Protein AF-A0A820IN33-F1 (afdb_monomer_lite)

InterPro domains:
  IPR001087 GDSL lipase/esteras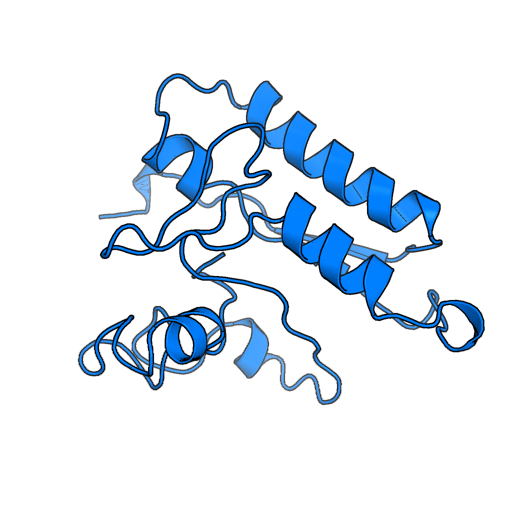e [PF00657] (1-144)
  IPR036514 SGNH hydrolase superfamily [G3DSA:3.40.50.1110] (1-145)

Foldseek 3Di:
DLLQDPCPQCVVVVNPPPDPVVPDSRHPHNDDHPVVVVVDPDDDDLDDPQAALQCVLPFGADPVRHGDGHLLRSLVVCVVPDDLVPDDLVPDEAEDDHHPNSCVRPVPDDPVRSVVSNVVSVVSCVVSPHDHYDYDDDDPPVVPD

pLDDT: mean 95.12, std 5.12, range [68.62, 98.75]

Secondary structure (DSSP, 8-state):
-TTT-SSHHHHHTTT-SS-TTTSBTTBSSSS--HHHHTT-SS------TT--S-TTTS--B-TTS-B---HHHHHHHHHHH--GGG--GGG-EEEE---HHHHHH-TT--HHHHHHHHHHHHHHHHHTT--EEEEPPPPPGGG--

Sequence (145 aa):
DSSSDTGNVYNLTNSTWPIDPPYYKGRFSNGPIWIEKLGISNLINYAYGGATTDNNLVQSYTDFNMIVPGVRQQIITYKNITDFNKINFNRIIYIIWAGANDYSYNISLSASTVVKSLINGINDLIQIGAKHFLIVNQLPLQAYP

Structure (mmCIF, N/CA/C/O backbone):
data_AF-A0A820IN33-F1
#
_entry.id   AF-A0A820IN33-F1
#
loop_
_atom_site.group_PDB
_atom_site.id
_atom_site.type_symbol
_atom_site.label_atom_id
_atom_site.label_alt_id
_atom_site.label_comp_id
_atom_site.label_asym_id
_atom_site.label_entity_id
_atom_site.label_seq_id
_atom_site.pdbx_PDB_ins_code
_atom_site.Cartn_x
_atom_site.Cartn_y
_atom_site.Cartn_z
_atom_site.occupancy
_atom_site.B_iso_or_equiv
_atom_site.auth_seq_id
_atom_site.auth_comp_id
_atom_site.auth_asym_id
_atom_site.auth_atom_id
_atom_site.pdbx_PDB_model_num
ATOM 1 N N . ASP A 1 1 ? 2.045 -4.358 -1.925 1.00 95.62 1 ASP A N 1
ATOM 2 C CA . ASP A 1 1 ? 2.582 -4.116 -3.283 1.00 95.62 1 ASP A CA 1
ATOM 3 C C . ASP A 1 1 ? 1.889 -5.061 -4.273 1.00 95.62 1 ASP A C 1
ATOM 5 O O . ASP A 1 1 ? 0.734 -5.410 -4.032 1.00 95.62 1 ASP A O 1
ATOM 9 N N . SER A 1 2 ? 2.567 -5.507 -5.337 1.00 96.62 2 SER A N 1
ATOM 10 C CA . SER A 1 2 ? 2.071 -6.476 -6.329 1.00 96.62 2 SER A CA 1
ATOM 11 C C . SER A 1 2 ? 1.595 -7.791 -5.712 1.00 96.62 2 SER A C 1
ATOM 13 O O . SER A 1 2 ? 0.639 -8.379 -6.210 1.00 96.62 2 SER A O 1
ATOM 15 N N . SER A 1 3 ? 2.174 -8.208 -4.582 1.00 95.69 3 SER A N 1
ATOM 16 C CA . SER A 1 3 ? 1.771 -9.421 -3.857 1.00 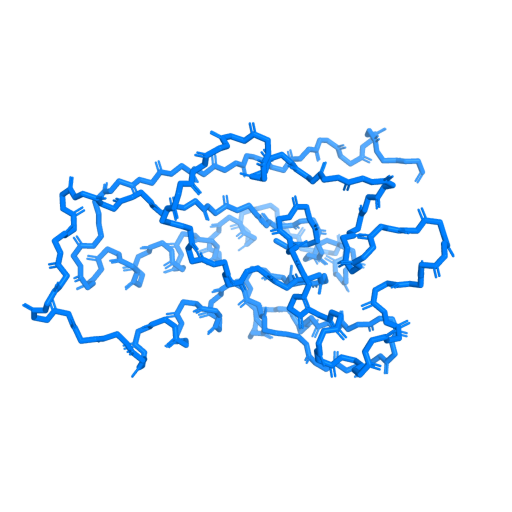95.69 3 SER A CA 1
ATOM 17 C C . SER A 1 3 ? 0.350 -9.329 -3.296 1.00 95.69 3 SER A C 1
ATOM 19 O O . SER A 1 3 ? -0.230 -10.337 -2.901 1.00 95.69 3 SER A O 1
ATOM 21 N N . SER A 1 4 ? -0.204 -8.117 -3.211 1.00 97.44 4 SER A N 1
ATOM 22 C CA . SER A 1 4 ? -1.531 -7.843 -2.659 1.00 97.44 4 SER A CA 1
ATOM 23 C C . SER A 1 4 ? -2.432 -7.046 -3.603 1.00 97.44 4 SER A C 1
ATOM 25 O O . SER A 1 4 ? -3.590 -6.850 -3.265 1.00 97.44 4 SER A O 1
ATOM 27 N N . ASP A 1 5 ? -1.948 -6.585 -4.759 1.00 98.06 5 ASP A N 1
ATOM 28 C CA . ASP A 1 5 ? -2.743 -5.789 -5.700 1.00 98.06 5 ASP A CA 1
ATOM 29 C C . ASP A 1 5 ? -3.769 -6.663 -6.447 1.00 98.06 5 ASP A C 1
ATOM 31 O O . ASP A 1 5 ? -3.424 -7.642 -7.110 1.00 98.06 5 ASP A O 1
ATOM 35 N N . THR A 1 6 ? -5.046 -6.291 -6.333 1.00 97.00 6 THR A N 1
ATOM 36 C CA . THR A 1 6 ? -6.188 -6.945 -6.992 1.00 97.00 6 THR A CA 1
ATOM 37 C C . THR A 1 6 ? -6.671 -6.218 -8.254 1.00 97.00 6 THR A C 1
ATOM 39 O O . THR A 1 6 ? -7.778 -6.487 -8.722 1.00 97.00 6 THR A O 1
ATOM 42 N N . GLY A 1 7 ? -5.883 -5.291 -8.805 1.00 97.50 7 GLY A N 1
ATOM 43 C CA . GLY A 1 7 ? -6.163 -4.595 -10.066 1.00 97.50 7 GLY A CA 1
ATOM 44 C C . GLY A 1 7 ? -6.096 -3.065 -10.004 1.00 97.50 7 GLY A C 1
ATOM 45 O O . GLY A 1 7 ? -6.498 -2.410 -10.961 1.00 97.50 7 GLY A O 1
ATOM 46 N N . ASN A 1 8 ? -5.597 -2.466 -8.924 1.00 98.06 8 ASN A N 1
ATOM 47 C CA . ASN A 1 8 ? -5.447 -1.014 -8.805 1.00 98.06 8 ASN A CA 1
ATOM 48 C C . ASN A 1 8 ? -4.492 -0.460 -9.863 1.00 98.06 8 ASN A C 1
ATOM 50 O O . ASN A 1 8 ? -4.812 0.514 -10.546 1.00 98.06 8 ASN A O 1
ATOM 54 N N . VAL A 1 9 ? -3.345 -1.112 -10.050 1.00 97.75 9 VAL A N 1
ATOM 55 C CA . VAL A 1 9 ? -2.404 -0.764 -11.117 1.00 97.75 9 VAL A CA 1
ATOM 56 C C . VAL A 1 9 ? -2.958 -1.072 -12.506 1.00 97.75 9 VAL A C 1
ATOM 58 O O . VAL A 1 9 ? -2.745 -0.302 -13.442 1.00 97.75 9 VAL A O 1
ATOM 61 N N . TYR A 1 10 ? -3.713 -2.157 -12.639 1.00 97.62 10 TYR A N 1
ATOM 62 C CA . TYR A 1 10 ? -4.380 -2.495 -13.893 1.00 97.62 10 TYR A CA 1
ATOM 63 C C . TYR A 1 10 ? -5.347 -1.393 -14.318 1.00 97.62 10 TYR A C 1
ATOM 65 O O . TYR A 1 10 ? -5.291 -0.919 -15.447 1.00 97.62 10 TYR A O 1
ATOM 73 N N . ASN A 1 11 ? -6.145 -0.879 -13.384 1.00 97.12 11 ASN A N 1
ATOM 74 C CA . ASN A 1 11 ? -7.017 0.264 -13.633 1.00 97.12 11 ASN A CA 1
ATOM 75 C C . ASN A 1 11 ? -6.220 1.543 -13.932 1.00 97.12 11 ASN A C 1
ATOM 77 O O . ASN A 1 11 ? -6.548 2.254 -14.878 1.00 97.12 11 ASN A O 1
ATOM 81 N N . LEU A 1 12 ? -5.150 1.813 -13.173 1.00 96.88 12 LEU A N 1
ATOM 82 C CA . LEU A 1 12 ? -4.277 2.977 -13.379 1.00 96.88 12 LEU A CA 1
ATOM 83 C C . LEU A 1 12 ? -3.667 3.010 -14.787 1.00 96.88 12 LEU A C 1
ATOM 85 O O . LEU A 1 12 ? -3.497 4.078 -15.366 1.00 96.88 12 LEU A O 1
ATOM 89 N N . THR A 1 13 ? -3.336 1.843 -15.333 1.00 95.94 13 THR A N 1
ATOM 90 C CA . THR A 1 13 ? -2.683 1.692 -16.639 1.00 95.94 13 THR A CA 1
ATOM 91 C C . THR A 1 13 ? -3.672 1.448 -17.779 1.00 95.94 13 THR A C 1
ATOM 93 O O . THR A 1 13 ? -3.280 0.958 -18.835 1.00 95.94 13 THR A O 1
ATOM 96 N N . ASN A 1 14 ? -4.959 1.766 -17.601 1.00 95.69 14 ASN A N 1
ATOM 97 C CA . ASN A 1 14 ? -6.006 1.500 -18.595 1.00 95.69 14 ASN A CA 1
ATOM 98 C C . ASN A 1 14 ? -6.014 0.037 -19.074 1.00 95.69 14 ASN A C 1
ATOM 100 O O . ASN A 1 14 ? -6.128 -0.242 -20.264 1.00 95.69 14 ASN A O 1
ATOM 104 N N . SER A 1 15 ? -5.901 -0.900 -18.131 1.00 95.56 15 SER A N 1
ATOM 105 C CA . SER A 1 15 ? -5.926 -2.349 -18.365 1.00 95.56 15 SER A CA 1
ATOM 106 C C . SER A 1 15 ? -4.739 -2.897 -19.173 1.00 95.56 15 SER A C 1
ATOM 108 O O . SER A 1 15 ? -4.858 -3.945 -19.807 1.00 95.56 15 SER A O 1
ATOM 110 N N . THR A 1 16 ? -3.585 -2.216 -19.154 1.00 94.69 16 THR A N 1
ATOM 111 C CA . THR A 1 16 ? -2.389 -2.631 -19.921 1.00 94.69 16 THR A CA 1
ATOM 112 C C . THR A 1 16 ? -1.281 -3.270 -19.079 1.00 94.69 16 THR A C 1
ATOM 114 O O . THR A 1 16 ? -0.428 -3.961 -19.638 1.00 94.69 16 THR A O 1
ATOM 117 N N . TRP A 1 17 ? -1.286 -3.098 -17.751 1.00 95.75 17 TRP A N 1
ATOM 118 C CA . TRP A 1 17 ? -0.270 -3.668 -16.860 1.00 95.75 17 TRP A CA 1
ATOM 119 C C . TRP A 1 17 ? -0.863 -4.201 -15.548 1.00 95.75 17 TRP A C 1
ATOM 121 O O . TRP A 1 17 ? -1.569 -3.460 -14.868 1.00 95.75 17 TRP A O 1
ATOM 131 N N . PRO A 1 18 ? -0.559 -5.438 -15.125 1.00 96.06 18 PRO A N 1
ATOM 132 C CA . PRO A 1 18 ? 0.230 -6.442 -15.836 1.00 96.06 18 PRO A CA 1
ATOM 133 C C . PRO A 1 18 ? -0.501 -7.006 -17.071 1.00 96.06 18 PRO A C 1
ATOM 135 O O . PRO A 1 18 ? -1.730 -6.986 -17.129 1.00 96.06 18 PRO A O 1
ATOM 138 N N . ILE A 1 19 ? 0.251 -7.511 -18.058 1.00 93.75 19 ILE A N 1
ATOM 139 C CA . ILE A 1 19 ? -0.319 -8.081 -19.291 1.00 93.75 19 ILE A CA 1
ATOM 140 C C . ILE A 1 19 ? -0.966 -9.450 -19.029 1.00 93.75 19 ILE A C 1
ATOM 142 O O . ILE A 1 19 ? -0.336 -10.365 -18.503 1.00 93.75 19 ILE A O 1
ATOM 146 N N . ASP A 1 20 ? -2.234 -9.600 -19.394 1.00 89.25 20 ASP A N 1
ATOM 147 C CA . ASP A 1 20 ? -2.987 -10.851 -19.267 1.00 89.25 20 ASP A CA 1
ATOM 148 C C . ASP A 1 20 ? -3.199 -11.444 -20.669 1.00 89.25 20 ASP A C 1
ATOM 150 O O . ASP A 1 20 ? -3.886 -10.801 -21.476 1.00 89.25 20 ASP A O 1
ATOM 154 N N . PRO A 1 21 ? -2.618 -12.621 -21.002 1.00 92.06 21 PRO A N 1
ATOM 155 C CA . PRO A 1 21 ? -1.723 -13.499 -20.209 1.00 92.06 21 PRO A CA 1
ATOM 156 C C . PRO A 1 21 ? -0.229 -13.067 -20.214 1.00 92.06 21 PRO A C 1
ATOM 158 O O . PRO A 1 21 ? 0.164 -12.296 -21.092 1.00 92.06 21 PRO A O 1
ATOM 161 N N . PRO A 1 22 ? 0.647 -13.577 -19.303 1.00 93.75 22 PRO A N 1
ATOM 162 C CA . PRO A 1 22 ? 0.469 -14.717 -18.380 1.00 93.75 22 PRO A CA 1
ATOM 163 C C . PRO A 1 22 ? -0.110 -14.362 -17.003 1.00 93.75 22 PRO A C 1
ATOM 165 O O . PRO A 1 22 ? -0.299 -15.249 -16.168 1.00 93.75 22 PRO A O 1
ATOM 168 N N . TYR A 1 23 ? -0.358 -13.081 -16.746 1.00 97.06 23 TYR A N 1
ATOM 169 C CA . TYR A 1 23 ? -1.006 -12.627 -15.523 1.00 97.06 23 TYR A CA 1
ATOM 170 C C . TYR A 1 23 ? -2.519 -12.847 -15.579 1.00 97.06 23 TYR A C 1
ATOM 172 O O . TYR A 1 23 ? -3.060 -13.172 -16.626 1.00 97.06 23 TYR A O 1
ATOM 180 N N . TYR A 1 24 ? -3.206 -12.693 -14.449 1.00 97.38 24 TYR A N 1
ATOM 181 C CA . TYR A 1 24 ? -4.634 -12.979 -14.334 1.00 97.38 24 TYR A CA 1
ATOM 182 C C . TYR A 1 24 ? -5.413 -11.730 -13.944 1.00 97.38 24 TYR A C 1
ATOM 184 O O . TYR A 1 24 ? -5.347 -11.298 -12.795 1.00 97.38 24 TYR A O 1
ATOM 192 N N . LYS A 1 25 ? -6.186 -11.157 -14.871 1.00 95.94 25 LYS A N 1
ATOM 193 C CA . LYS A 1 25 ? -7.145 -10.065 -14.626 1.00 95.94 25 LYS A CA 1
ATOM 194 C C . LYS A 1 25 ? -6.573 -8.952 -13.736 1.00 95.94 25 LYS A C 1
ATOM 1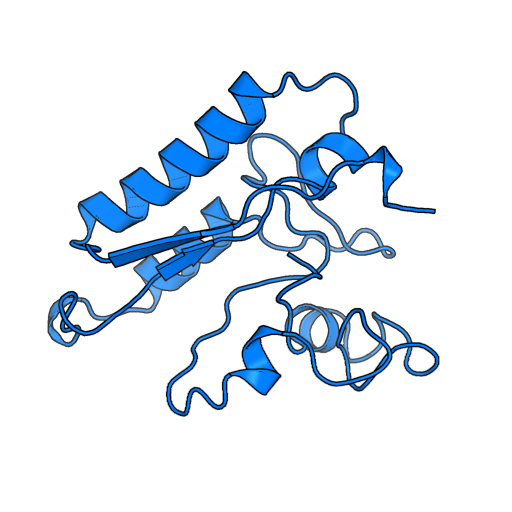96 O O . LYS A 1 25 ? -7.174 -8.580 -12.725 1.00 95.94 25 LYS A O 1
ATOM 201 N N . GLY A 1 26 ? -5.368 -8.486 -14.058 1.00 96.75 26 GLY A N 1
ATOM 202 C CA . GLY A 1 26 ? -4.672 -7.431 -13.317 1.00 96.75 26 GLY A CA 1
ATOM 203 C C . GLY A 1 26 ? -3.951 -7.855 -12.028 1.00 96.75 26 GLY A C 1
ATOM 204 O O . GLY A 1 26 ? -3.414 -6.989 -11.343 1.00 96.75 26 GLY A O 1
ATOM 205 N N . ARG A 1 27 ? -3.914 -9.148 -11.675 1.00 98.00 27 ARG A N 1
ATOM 206 C CA . ARG A 1 27 ? -3.096 -9.675 -10.565 1.00 98.00 27 ARG A CA 1
ATOM 207 C C . ARG A 1 27 ? -1.691 -9.962 -11.066 1.00 98.00 27 ARG A C 1
ATOM 209 O O . ARG A 1 27 ? -1.528 -10.536 -12.136 1.00 98.00 27 ARG A O 1
ATOM 216 N N . PHE A 1 28 ? -0.685 -9.714 -10.233 1.00 96.81 28 PHE A N 1
ATOM 217 C CA . PHE A 1 28 ? 0.699 -10.142 -10.477 1.00 96.81 28 PHE A CA 1
ATOM 218 C C . PHE A 1 28 ? 0.899 -11.640 -10.166 1.00 96.81 28 PHE A C 1
ATOM 220 O O . PHE A 1 28 ? 1.830 -12.049 -9.479 1.00 96.81 28 PHE A O 1
ATOM 227 N N . SER A 1 29 ? -0.038 -12.466 -10.629 1.00 97.12 29 SER A N 1
ATOM 228 C CA . SER A 1 29 ? -0.067 -13.920 -10.501 1.00 97.12 29 SER A CA 1
ATOM 229 C C . SER A 1 29 ? -0.870 -14.508 -11.668 1.00 97.12 29 SER A C 1
ATOM 231 O O . SER A 1 29 ? -1.587 -13.782 -12.351 1.00 97.12 29 SER A O 1
ATOM 233 N N . ASN A 1 30 ? -0.794 -15.820 -11.883 1.00 96.44 30 ASN A N 1
ATOM 234 C CA . ASN A 1 30 ? -1.568 -16.553 -12.895 1.00 96.44 30 ASN A CA 1
ATOM 235 C C . ASN A 1 30 ? -2.978 -16.958 -12.409 1.00 96.44 30 ASN A C 1
ATOM 237 O O . ASN A 1 30 ? -3.628 -17.820 -12.998 1.00 96.44 30 ASN A O 1
ATOM 241 N N . GLY A 1 31 ? -3.446 -16.368 -11.309 1.00 97.19 31 GLY A N 1
ATOM 242 C CA . GLY A 1 31 ? -4.752 -16.626 -10.715 1.00 97.19 31 GLY A CA 1
ATOM 243 C C . GLY A 1 31 ? -5.044 -15.675 -9.551 1.00 97.19 31 GLY A C 1
ATOM 244 O O . GLY A 1 31 ? -4.313 -14.701 -9.347 1.00 97.19 31 GLY A O 1
ATOM 245 N N . PRO A 1 32 ? -6.096 -15.955 -8.759 1.00 96.56 32 PRO A N 1
ATOM 246 C CA . PRO A 1 32 ? -6.381 -15.207 -7.540 1.00 96.56 32 PRO A CA 1
ATOM 247 C C . PRO A 1 32 ? -5.212 -15.252 -6.550 1.00 96.56 32 PRO A C 1
ATOM 249 O O . PRO A 1 32 ? -4.617 -16.313 -6.311 1.00 96.56 32 PRO A O 1
ATOM 252 N N . ILE A 1 33 ? -4.916 -14.109 -5.935 1.00 96.50 33 ILE A N 1
ATOM 253 C CA . ILE A 1 33 ? -3.828 -13.972 -4.957 1.00 96.50 33 ILE A CA 1
ATOM 254 C C . ILE A 1 33 ? -4.292 -14.315 -3.533 1.00 96.50 33 ILE A C 1
ATOM 256 O O . ILE A 1 33 ? -5.470 -14.565 -3.281 1.00 96.50 33 ILE A O 1
ATOM 260 N N . TRP A 1 34 ? -3.349 -14.368 -2.588 1.00 95.44 34 TRP A N 1
ATOM 261 C CA . TRP A 1 34 ? -3.583 -14.828 -1.212 1.00 95.44 34 TRP A CA 1
ATOM 262 C C . TRP A 1 34 ? -4.777 -14.137 -0.534 1.00 95.44 34 TRP A C 1
ATOM 264 O O . TRP A 1 34 ? -5.602 -14.823 0.062 1.00 95.44 34 TRP A O 1
ATOM 274 N N . ILE A 1 35 ? -4.909 -12.812 -0.678 1.00 94.88 35 ILE A N 1
ATOM 275 C CA . ILE A 1 35 ? -5.962 -12.040 -0.006 1.00 94.88 35 ILE A CA 1
ATOM 276 C C . ILE A 1 35 ? -7.361 -12.411 -0.518 1.00 94.88 35 ILE A C 1
ATOM 278 O O . ILE A 1 35 ? -8.313 -12.455 0.256 1.00 94.88 35 ILE A O 1
ATOM 282 N N . GLU A 1 36 ? -7.484 -12.764 -1.799 1.00 94.75 36 GLU A N 1
ATOM 283 C CA . GLU A 1 36 ? -8.752 -13.179 -2.411 1.00 94.75 36 GLU A CA 1
ATOM 284 C C . GLU A 1 36 ? -9.163 -14.584 -1.959 1.00 94.75 36 GLU A C 1
ATOM 286 O O . GLU A 1 36 ? -10.347 -14.882 -1.816 1.00 94.75 36 GLU A O 1
ATOM 291 N N . LYS A 1 37 ? -8.180 -15.443 -1.670 1.00 95.25 37 LYS A N 1
ATOM 292 C CA . LYS A 1 37 ? -8.405 -16.811 -1.184 1.00 95.25 37 LYS A CA 1
ATOM 293 C C . LYS A 1 37 ? -8.881 -16.865 0.269 1.00 95.25 37 LYS A C 1
ATOM 295 O O . LYS A 1 37 ? -9.404 -17.894 0.682 1.00 95.25 37 LYS A O 1
ATOM 300 N N . LEU A 1 38 ? -8.734 -15.781 1.035 1.00 91.56 38 LEU A N 1
ATOM 301 C CA . LEU A 1 38 ? -9.218 -15.712 2.417 1.00 91.56 38 LEU A CA 1
ATOM 302 C C . LEU A 1 38 ? -10.745 -15.573 2.524 1.00 91.56 38 LEU A C 1
ATOM 304 O O . LEU A 1 38 ? -11.284 -15.745 3.613 1.00 91.56 38 LEU A O 1
ATOM 308 N N . GLY A 1 39 ? -11.447 -15.249 1.430 1.00 87.25 39 GLY A N 1
ATOM 309 C CA . GLY A 1 39 ? -12.909 -15.125 1.441 1.00 87.25 39 GLY A CA 1
ATOM 310 C C . GLY A 1 39 ? -13.432 -13.967 2.302 1.00 87.25 39 GLY A C 1
ATOM 311 O O . GLY A 1 39 ? -14.538 -14.041 2.836 1.00 87.25 39 GLY A O 1
ATOM 312 N N . ILE A 1 40 ? -12.642 -12.901 2.468 1.00 88.50 40 ILE A N 1
ATOM 313 C CA . ILE A 1 40 ? -13.021 -11.726 3.264 1.00 88.50 40 ILE A CA 1
ATOM 314 C C . ILE A 1 40 ? -14.059 -10.908 2.489 1.00 88.50 40 ILE A C 1
ATOM 316 O O . ILE A 1 40 ? -13.755 -10.338 1.444 1.00 88.50 40 ILE A O 1
ATOM 320 N N . SER A 1 41 ? -15.279 -10.811 3.020 1.00 86.38 41 SER A N 1
ATOM 321 C CA . SER A 1 41 ? -16.392 -10.128 2.346 1.00 86.38 41 SER A CA 1
ATOM 322 C C . SER A 1 41 ? -16.277 -8.599 2.332 1.00 86.38 41 SER A C 1
ATOM 324 O O . SER A 1 41 ? -16.824 -7.955 1.446 1.00 86.38 41 SER A O 1
ATOM 326 N N . ASN A 1 42 ? -15.582 -8.012 3.312 1.00 90.69 42 ASN A N 1
ATOM 327 C CA . ASN A 1 42 ? -15.417 -6.564 3.467 1.00 90.69 42 ASN A CA 1
ATOM 328 C C . ASN A 1 42 ? -13.931 -6.194 3.394 1.00 90.69 42 ASN A C 1
ATOM 330 O O . ASN A 1 42 ? -13.309 -5.871 4.406 1.00 90.69 42 ASN A O 1
ATOM 334 N N . LEU A 1 43 ? -13.358 -6.299 2.196 1.00 93.19 43 LEU A N 1
ATOM 335 C CA . LEU A 1 43 ? -11.965 -5.961 1.915 1.00 93.19 43 LEU A CA 1
ATOM 336 C C . LEU A 1 43 ? -11.887 -4.616 1.188 1.00 93.19 43 LEU A C 1
ATOM 338 O O . LEU A 1 43 ? -12.476 -4.451 0.123 1.00 93.19 43 LEU A O 1
ATOM 342 N N . ILE A 1 44 ? -11.106 -3.681 1.730 1.00 95.50 44 ILE A N 1
ATOM 343 C CA . ILE A 1 44 ? -10.688 -2.471 1.015 1.00 95.50 44 ILE A CA 1
ATOM 344 C C . ILE A 1 44 ? -9.207 -2.629 0.700 1.00 95.50 44 ILE A C 1
ATOM 346 O O . ILE A 1 44 ? -8.392 -2.783 1.610 1.00 95.50 44 ILE A O 1
ATOM 350 N N . ASN A 1 45 ? -8.865 -2.613 -0.585 1.00 97.25 45 ASN A N 1
ATOM 351 C CA . ASN A 1 45 ? -7.508 -2.870 -1.033 1.00 97.25 45 ASN A CA 1
ATOM 352 C C . ASN A 1 45 ? -6.867 -1.612 -1.619 1.00 97.25 45 ASN A C 1
ATOM 354 O O . ASN A 1 45 ? -7.238 -1.166 -2.703 1.00 97.25 45 ASN A O 1
ATOM 358 N N . TYR A 1 46 ? -5.876 -1.074 -0.912 1.00 98.25 46 TYR A N 1
ATOM 359 C CA . TYR A 1 46 ? -5.079 0.061 -1.376 1.00 98.25 46 TYR A CA 1
ATOM 360 C C . TYR A 1 46 ? -3.766 -0.356 -2.040 1.00 98.25 46 TYR A C 1
ATOM 362 O O . TYR A 1 46 ? -3.008 0.519 -2.435 1.00 98.25 46 TYR A O 1
ATOM 370 N N . ALA A 1 47 ? -3.460 -1.651 -2.154 1.00 98.44 47 ALA A N 1
ATOM 371 C CA . ALA A 1 47 ? -2.179 -2.094 -2.684 1.00 98.44 47 ALA A CA 1
ATOM 372 C C . ALA A 1 47 ? -2.050 -1.765 -4.175 1.00 98.44 47 ALA A C 1
ATOM 374 O O . ALA A 1 47 ? -2.955 -2.053 -4.952 1.00 98.44 47 ALA A O 1
ATOM 375 N N . TYR A 1 48 ? -0.901 -1.214 -4.564 1.00 98.56 48 TYR A N 1
ATOM 376 C CA . TYR A 1 48 ? -0.501 -1.050 -5.958 1.00 98.56 48 TYR A CA 1
ATOM 377 C C . TYR A 1 48 ? 0.723 -1.925 -6.250 1.00 98.56 48 TYR A C 1
ATOM 379 O O . TYR A 1 48 ? 1.675 -1.969 -5.459 1.00 98.56 48 TYR A O 1
ATOM 387 N N . GLY A 1 49 ? 0.710 -2.618 -7.387 1.00 97.88 49 GLY A N 1
ATOM 388 C CA . GLY A 1 49 ? 1.897 -3.211 -7.997 1.00 97.88 49 GLY A CA 1
ATOM 389 C C . GLY A 1 49 ? 3.035 -2.199 -8.125 1.00 97.88 49 GLY A C 1
ATOM 390 O O . GLY A 1 49 ? 2.807 -1.048 -8.478 1.00 97.88 49 GLY A O 1
ATOM 391 N N . GLY A 1 50 ? 4.255 -2.608 -7.775 1.00 96.69 50 GLY A N 1
ATOM 392 C CA . GLY A 1 50 ? 5.434 -1.734 -7.784 1.00 96.69 50 GLY A CA 1
ATOM 393 C C . GLY A 1 50 ? 5.569 -0.788 -6.583 1.00 96.69 50 GLY A C 1
ATOM 394 O O . GLY A 1 50 ? 6.604 -0.142 -6.456 1.00 96.69 50 GLY A O 1
ATOM 395 N N . ALA A 1 51 ? 4.585 -0.708 -5.678 1.00 98.38 51 ALA A N 1
ATOM 396 C CA . ALA A 1 51 ? 4.648 0.185 -4.518 1.00 98.38 51 ALA A CA 1
ATOM 397 C C . ALA A 1 51 ? 5.861 -0.090 -3.605 1.00 98.38 51 ALA A C 1
ATOM 399 O O . ALA A 1 51 ? 6.085 -1.229 -3.183 1.00 98.38 51 ALA A O 1
ATOM 400 N N . THR A 1 52 ? 6.590 0.972 -3.259 1.00 98.12 52 THR A N 1
ATOM 401 C CA . THR A 1 52 ? 7.619 1.013 -2.204 1.00 98.12 52 THR A CA 1
ATOM 402 C C . THR A 1 52 ? 6.994 1.327 -0.842 1.00 98.12 52 THR A C 1
ATOM 404 O O . THR A 1 52 ? 5.787 1.589 -0.748 1.00 98.12 52 THR A O 1
ATOM 407 N N . THR A 1 53 ? 7.775 1.324 0.241 1.00 98.38 53 THR A N 1
ATOM 408 C CA . THR A 1 53 ? 7.252 1.671 1.574 1.00 98.38 53 THR A CA 1
ATOM 409 C C . THR A 1 53 ? 6.862 3.151 1.680 1.00 98.38 53 THR A C 1
ATOM 411 O O . THR A 1 53 ? 5.876 3.487 2.339 1.00 98.38 53 THR A O 1
ATOM 414 N N . ASP A 1 54 ? 7.577 4.044 0.994 1.00 98.56 54 ASP A N 1
ATOM 415 C CA . ASP A 1 54 ? 7.259 5.473 0.893 1.00 98.56 54 ASP A CA 1
ATOM 416 C C . ASP A 1 54 ? 7.897 6.075 -0.363 1.00 98.56 54 ASP A C 1
ATOM 418 O O . ASP A 1 54 ? 9.106 5.955 -0.561 1.00 98.56 54 ASP A O 1
ATOM 422 N N . ASN A 1 55 ? 7.116 6.791 -1.174 1.00 98.44 55 ASN A N 1
ATOM 423 C CA . ASN A 1 55 ? 7.644 7.489 -2.349 1.00 98.44 55 ASN A CA 1
ATOM 424 C C . ASN A 1 55 ? 8.643 8.599 -2.022 1.00 98.44 55 ASN A C 1
ATOM 426 O O . ASN A 1 55 ? 9.485 8.908 -2.860 1.00 98.44 55 ASN A O 1
ATOM 430 N N . ASN A 1 56 ? 8.605 9.154 -0.809 1.00 98.00 56 ASN A N 1
ATOM 431 C CA . ASN A 1 56 ? 9.610 10.120 -0.363 1.00 98.00 56 ASN A CA 1
ATOM 432 C C . ASN A 1 56 ? 10.958 9.465 -0.030 1.00 98.00 56 ASN A C 1
ATOM 434 O O . ASN A 1 56 ? 11.974 10.155 0.005 1.00 98.00 56 ASN A O 1
ATOM 438 N N . LEU A 1 57 ? 10.973 8.156 0.254 1.00 98.00 57 LEU A N 1
ATOM 439 C CA . LEU A 1 57 ? 12.204 7.396 0.463 1.00 98.00 57 L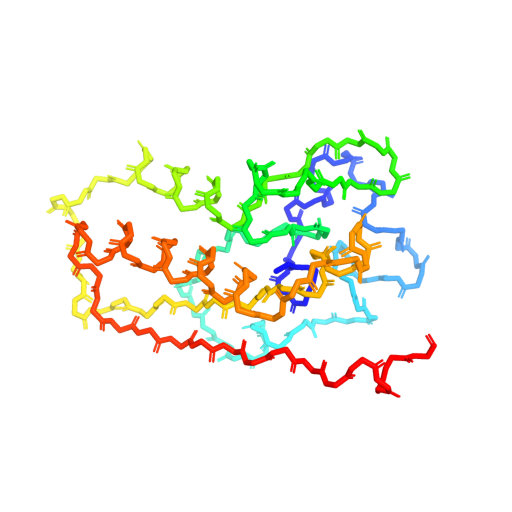EU A CA 1
ATOM 440 C C . LEU A 1 57 ? 12.739 6.882 -0.878 1.00 98.00 57 LEU A C 1
ATOM 442 O O . LEU A 1 57 ? 13.889 7.141 -1.224 1.00 98.00 57 LEU A O 1
ATOM 446 N N . VAL A 1 58 ? 11.894 6.166 -1.624 1.00 97.31 58 VAL A N 1
ATOM 447 C CA . VAL A 1 58 ? 12.169 5.686 -2.982 1.00 97.31 58 VAL A CA 1
ATOM 448 C C . VAL A 1 58 ? 10.886 5.767 -3.799 1.00 97.31 58 VAL A C 1
ATOM 450 O O . VAL A 1 58 ? 9.872 5.167 -3.440 1.00 97.31 58 VAL A O 1
ATOM 453 N N . GLN A 1 59 ? 10.922 6.495 -4.913 1.00 97.88 59 GLN A N 1
ATOM 454 C CA . GLN A 1 59 ? 9.772 6.642 -5.802 1.00 97.88 59 GLN A CA 1
ATOM 455 C C . GLN A 1 59 ? 9.419 5.299 -6.458 1.00 97.88 59 GLN A C 1
ATOM 457 O O . GLN A 1 59 ? 10.286 4.650 -7.038 1.00 97.88 59 GLN A O 1
ATOM 462 N N . SER A 1 60 ? 8.147 4.898 -6.387 1.00 96.69 60 SER A N 1
ATOM 463 C CA . SER A 1 60 ? 7.652 3.701 -7.075 1.00 96.69 60 SER A CA 1
ATOM 464 C C . SER A 1 60 ? 7.033 4.016 -8.428 1.00 96.69 60 SER A C 1
ATOM 466 O O . SER A 1 60 ? 6.382 5.056 -8.591 1.00 96.69 60 SER A O 1
ATOM 468 N N . TYR A 1 61 ? 7.171 3.065 -9.353 1.00 96.81 61 TYR A N 1
ATOM 469 C CA . TYR A 1 61 ? 6.661 3.152 -10.714 1.00 96.81 61 TYR A CA 1
ATOM 470 C C . TYR A 1 61 ? 5.985 1.854 -11.176 1.00 96.81 61 TYR A C 1
ATOM 472 O O . TYR A 1 61 ? 6.113 0.800 -10.550 1.00 96.81 61 TYR A O 1
ATOM 480 N N . THR A 1 62 ? 5.268 1.954 -12.291 1.00 95.12 62 THR A N 1
ATOM 481 C CA . THR A 1 62 ? 4.969 0.836 -13.188 1.00 95.12 62 THR A CA 1
ATOM 482 C C . THR A 1 62 ? 6.149 0.561 -14.124 1.00 95.12 62 THR A C 1
ATOM 484 O O . THR A 1 62 ? 7.024 1.415 -14.277 1.00 95.12 62 THR A O 1
ATOM 487 N N . ASP A 1 63 ? 6.118 -0.556 -14.859 1.00 88.00 63 ASP A N 1
ATOM 488 C CA . ASP A 1 63 ? 7.085 -0.838 -15.942 1.00 88.00 63 ASP A CA 1
ATOM 489 C C . ASP A 1 63 ? 7.075 0.225 -17.065 1.00 88.00 63 ASP A C 1
ATOM 491 O O . ASP A 1 63 ? 7.994 0.303 -17.877 1.00 88.00 63 ASP A O 1
ATOM 495 N N . PHE A 1 64 ? 6.044 1.074 -17.103 1.00 91.31 64 PHE A N 1
ATOM 496 C CA . PHE A 1 64 ? 5.878 2.169 -18.059 1.00 91.31 64 PHE A CA 1
ATOM 497 C C . PHE A 1 64 ? 6.234 3.543 -17.464 1.00 91.31 64 PHE A C 1
ATOM 499 O O . PHE A 1 64 ? 5.802 4.570 -17.986 1.00 91.31 64 PHE A O 1
ATOM 506 N N . ASN A 1 65 ? 6.994 3.581 -16.362 1.00 93.56 65 ASN A N 1
ATOM 507 C CA . ASN A 1 65 ? 7.389 4.800 -15.640 1.00 93.56 65 ASN A CA 1
ATOM 508 C C . ASN A 1 65 ? 6.211 5.660 -15.139 1.00 93.56 65 ASN A C 1
ATOM 510 O O . ASN A 1 65 ? 6.377 6.851 -14.867 1.00 93.56 65 ASN A O 1
ATOM 514 N N . MET A 1 66 ? 5.017 5.083 -14.975 1.00 96.38 66 MET A N 1
ATOM 515 C CA . MET A 1 66 ? 3.910 5.782 -14.316 1.00 96.38 66 MET A CA 1
ATOM 516 C C . MET A 1 66 ? 4.080 5.680 -12.807 1.00 96.38 66 MET A C 1
ATOM 518 O O . MET A 1 66 ? 4.320 4.594 -12.290 1.00 96.38 66 MET A O 1
ATOM 522 N N . ILE A 1 67 ? 3.925 6.788 -12.086 1.00 97.81 67 ILE A N 1
ATOM 523 C CA . ILE A 1 67 ? 4.013 6.781 -10.624 1.00 97.81 67 ILE A CA 1
ATOM 524 C C . ILE A 1 67 ? 2.858 5.964 -10.038 1.00 97.81 67 ILE A C 1
ATOM 526 O O . ILE A 1 67 ? 1.689 6.211 -10.337 1.00 97.81 67 ILE A O 1
ATOM 530 N N . VAL A 1 68 ? 3.195 5.029 -9.153 1.00 97.94 68 VAL A N 1
ATOM 531 C CA . VAL A 1 68 ? 2.232 4.327 -8.292 1.00 97.94 68 VAL A CA 1
ATOM 532 C C . VAL A 1 68 ? 2.421 4.797 -6.851 1.00 97.94 68 VAL A C 1
ATOM 534 O O . VAL A 1 68 ? 3.552 5.109 -6.475 1.00 97.94 68 VAL A O 1
ATOM 537 N N . PRO A 1 69 ? 1.367 4.857 -6.023 1.00 98.44 69 PRO A N 1
ATOM 538 C CA . PRO A 1 69 ? 1.501 5.295 -4.641 1.00 98.44 69 PRO A CA 1
ATOM 539 C C . PRO A 1 69 ? 2.229 4.242 -3.794 1.00 98.44 69 PRO A C 1
ATOM 541 O O . PRO A 1 69 ? 1.825 3.077 -3.749 1.00 98.44 69 PRO A O 1
ATOM 544 N N . GLY A 1 70 ? 3.262 4.668 -3.068 1.00 98.56 70 GLY A N 1
ATOM 545 C CA . GLY A 1 70 ? 3.893 3.875 -2.009 1.00 98.56 70 GLY A CA 1
ATOM 546 C C . GLY A 1 70 ? 2.955 3.651 -0.816 1.00 98.56 70 GLY A C 1
ATOM 547 O O . GLY A 1 70 ? 1.887 4.261 -0.723 1.00 98.56 70 GLY A O 1
ATOM 548 N N . VAL A 1 71 ? 3.341 2.792 0.131 1.00 98.69 71 VAL A N 1
ATOM 549 C CA . VAL A 1 71 ? 2.500 2.458 1.302 1.00 98.69 71 VAL A CA 1
ATOM 550 C C . VAL A 1 71 ? 2.131 3.706 2.108 1.00 98.69 71 VAL A C 1
ATOM 552 O O . VAL A 1 71 ? 0.968 3.883 2.469 1.00 98.69 71 VAL A O 1
ATOM 555 N N . ARG A 1 72 ? 3.079 4.622 2.340 1.00 98.50 72 ARG A N 1
ATOM 556 C CA . ARG A 1 72 ? 2.808 5.912 2.998 1.00 98.50 72 ARG A CA 1
ATOM 557 C C . ARG A 1 72 ? 1.721 6.716 2.268 1.00 98.50 72 ARG A C 1
ATOM 559 O O . ARG A 1 72 ? 0.806 7.226 2.909 1.00 98.50 72 ARG A O 1
ATOM 566 N N . GLN A 1 73 ? 1.778 6.797 0.937 1.00 98.75 73 GLN A N 1
ATOM 567 C CA . GLN A 1 73 ? 0.789 7.510 0.119 1.00 98.75 73 GLN A CA 1
ATOM 568 C C . GLN A 1 73 ? -0.575 6.803 0.126 1.00 98.75 73 GLN A C 1
ATOM 570 O O . GLN A 1 73 ? -1.603 7.468 0.226 1.00 98.75 73 GLN A O 1
ATOM 575 N N . GLN A 1 74 ? -0.603 5.469 0.104 1.00 98.75 74 GLN A N 1
ATOM 576 C CA . GLN A 1 74 ? -1.831 4.677 0.262 1.00 98.75 74 GLN A CA 1
ATOM 577 C C . GLN A 1 74 ? -2.517 4.963 1.611 1.00 98.75 74 GLN A C 1
ATOM 579 O O . GLN A 1 74 ? -3.731 5.167 1.661 1.00 98.75 74 GLN A O 1
ATOM 584 N N . ILE A 1 75 ? -1.740 5.065 2.696 1.00 98.69 75 ILE A N 1
ATOM 585 C CA . ILE A 1 75 ? -2.235 5.433 4.033 1.00 98.69 75 ILE A CA 1
ATOM 586 C C . ILE A 1 75 ? -2.778 6.866 4.050 1.00 98.69 75 ILE A C 1
ATOM 588 O O . ILE A 1 75 ? -3.840 7.108 4.622 1.00 98.69 75 ILE A O 1
ATOM 592 N N . ILE A 1 76 ? -2.092 7.814 3.407 1.00 98.38 76 ILE A N 1
ATOM 593 C CA . ILE A 1 76 ? -2.572 9.198 3.277 1.00 98.38 76 ILE A CA 1
ATOM 594 C C . ILE A 1 76 ? -3.907 9.237 2.524 1.00 98.38 76 ILE A C 1
ATOM 596 O O . ILE A 1 76 ? -4.846 9.880 2.990 1.00 98.38 76 ILE A O 1
ATOM 600 N N . THR A 1 77 ? -4.033 8.509 1.412 1.00 98.31 77 THR A N 1
ATOM 601 C CA . THR A 1 77 ? -5.294 8.399 0.666 1.00 98.31 77 THR A CA 1
ATOM 602 C C . THR A 1 77 ? -6.410 7.851 1.548 1.00 98.31 77 THR A C 1
ATOM 604 O O . THR A 1 77 ? -7.461 8.481 1.639 1.00 98.31 77 THR A O 1
ATOM 607 N N . TYR A 1 78 ? -6.177 6.738 2.257 1.00 97.88 78 TYR A N 1
ATOM 608 C CA . TYR A 1 78 ? -7.134 6.187 3.221 1.00 97.88 78 TYR A CA 1
ATOM 609 C C . TYR A 1 78 ? -7.561 7.235 4.258 1.00 97.88 78 TYR A C 1
ATOM 611 O O . TYR A 1 78 ? -8.756 7.408 4.493 1.00 97.88 78 TYR A O 1
ATOM 619 N N . LYS A 1 79 ? -6.610 7.990 4.822 1.00 97.25 79 LYS A N 1
ATOM 620 C CA . LYS A 1 79 ? -6.895 9.050 5.801 1.00 97.25 79 LYS A CA 1
ATOM 621 C C . LYS A 1 79 ? -7.739 10.186 5.242 1.00 97.25 79 LYS A C 1
ATOM 623 O O . LYS A 1 79 ? -8.600 10.692 5.950 1.00 97.25 79 LYS A O 1
ATOM 628 N N . ASN A 1 80 ? -7.512 10.564 3.990 1.00 97.38 80 ASN A N 1
ATOM 629 C CA . ASN A 1 80 ? -8.213 11.682 3.369 1.00 97.38 80 ASN A CA 1
ATOM 630 C C . ASN A 1 80 ? -9.657 11.343 2.986 1.00 97.38 80 ASN A C 1
ATOM 632 O O . ASN A 1 80 ? -10.505 12.230 3.001 1.00 97.38 80 ASN A O 1
ATOM 636 N N . ILE A 1 81 ? -9.944 10.086 2.635 1.00 96.19 81 ILE A N 1
ATOM 637 C CA . ILE A 1 81 ? -11.279 9.682 2.160 1.00 96.19 81 ILE A CA 1
ATOM 638 C C . ILE A 1 81 ? -12.149 9.029 3.239 1.00 96.19 81 ILE A C 1
ATOM 640 O O . ILE A 1 81 ? -13.325 8.761 2.997 1.00 96.19 81 ILE A O 1
ATOM 644 N N . THR A 1 82 ? -11.590 8.746 4.417 1.00 95.44 82 THR A N 1
ATOM 645 C CA . THR A 1 82 ? -12.296 8.032 5.486 1.00 95.44 82 THR A CA 1
ATOM 646 C C . THR A 1 82 ? -12.876 8.996 6.515 1.00 95.44 82 THR A C 1
ATOM 648 O O . THR A 1 82 ? -12.155 9.764 7.145 1.00 95.44 82 THR A O 1
ATOM 651 N N . ASP A 1 83 ? -14.183 8.895 6.761 1.00 95.19 83 ASP A N 1
ATOM 652 C CA . ASP A 1 83 ? -14.838 9.549 7.896 1.00 95.19 83 ASP A CA 1
ATOM 653 C C . ASP A 1 83 ? -14.621 8.716 9.166 1.00 95.19 83 ASP A C 1
ATOM 655 O O . ASP A 1 83 ? -15.339 7.749 9.438 1.00 95.19 83 ASP A O 1
ATOM 659 N N . PHE A 1 84 ? -13.611 9.086 9.953 1.00 93.56 84 PHE A N 1
ATOM 660 C CA . PHE A 1 84 ? -13.234 8.344 11.157 1.00 93.56 84 PHE A CA 1
ATOM 661 C C . PHE A 1 84 ? -14.300 8.336 12.256 1.00 93.56 84 PHE A C 1
ATOM 663 O O . PHE A 1 84 ? -14.254 7.459 13.116 1.00 93.56 84 PHE A O 1
ATOM 670 N N . ASN A 1 85 ? -15.309 9.211 12.197 1.00 93.00 85 ASN A N 1
ATOM 671 C CA . ASN A 1 85 ? -16.436 9.162 13.132 1.00 93.00 85 ASN A CA 1
ATOM 672 C C . ASN A 1 85 ? -17.377 7.976 12.858 1.00 93.00 85 ASN A C 1
ATOM 674 O O . ASN A 1 85 ? -18.168 7.601 13.722 1.00 93.00 85 ASN A O 1
ATOM 678 N N . LYS A 1 86 ? -17.302 7.378 11.662 1.00 94.12 86 LYS A N 1
ATOM 679 C CA . LYS A 1 86 ? -18.118 6.225 11.244 1.00 94.12 86 LYS A CA 1
ATOM 680 C C . LYS A 1 86 ? -17.364 4.897 11.296 1.00 94.12 86 LYS A C 1
ATOM 682 O O . LYS A 1 86 ? -17.934 3.850 10.992 1.00 94.12 86 LYS A O 1
ATOM 687 N N . ILE A 1 87 ? -16.089 4.922 11.671 1.00 93.75 87 ILE A N 1
ATOM 688 C CA . ILE A 1 87 ? -15.221 3.748 11.705 1.00 93.75 87 ILE A CA 1
ATOM 689 C C . ILE A 1 87 ? -15.198 3.145 13.113 1.00 93.75 87 ILE A C 1
ATOM 691 O O . ILE A 1 87 ? -15.004 3.841 14.105 1.00 93.75 87 ILE A O 1
ATOM 695 N N . ASN A 1 88 ? -15.320 1.817 13.207 1.00 95.50 88 ASN A N 1
ATOM 696 C CA . ASN A 1 88 ? -15.048 1.078 14.441 1.00 95.50 88 ASN A CA 1
ATOM 697 C C . ASN A 1 88 ? -13.698 0.357 14.341 1.00 95.50 88 ASN A C 1
ATOM 699 O O . ASN A 1 88 ? -13.624 -0.770 13.849 1.00 95.50 88 ASN A O 1
ATOM 703 N N . PHE A 1 89 ? -12.637 0.982 14.855 1.00 96.25 89 PHE A N 1
ATOM 704 C CA . PHE A 1 89 ? -11.273 0.440 14.801 1.00 96.25 89 PHE A CA 1
ATOM 705 C C . PHE A 1 89 ? -11.092 -0.918 15.495 1.00 96.25 89 PHE A C 1
ATOM 707 O O . PHE A 1 89 ? -10.181 -1.655 15.133 1.00 96.25 89 PHE A O 1
ATOM 714 N N . ASN A 1 90 ? -11.964 -1.298 16.440 1.00 97.00 90 ASN A N 1
ATOM 715 C CA . ASN A 1 90 ? -11.909 -2.624 17.077 1.00 97.00 90 ASN A CA 1
ATOM 716 C C . ASN A 1 90 ? -12.356 -3.756 16.132 1.00 97.00 90 ASN A C 1
ATOM 718 O O . ASN A 1 90 ? -12.267 -4.929 16.481 1.00 97.00 90 ASN A O 1
ATOM 722 N N . ARG A 1 91 ? -12.910 -3.414 14.962 1.00 95.00 91 ARG A N 1
ATOM 723 C CA . ARG A 1 91 ? -13.416 -4.364 13.961 1.00 95.00 91 ARG A CA 1
ATOM 724 C C . ARG A 1 91 ? -12.618 -4.340 12.660 1.00 95.00 91 ARG A C 1
ATOM 726 O O . ARG A 1 91 ? -13.052 -4.946 11.685 1.00 95.00 91 ARG A O 1
ATOM 733 N N . ILE A 1 92 ? -11.490 -3.631 12.630 1.00 96.00 92 ILE A N 1
ATOM 734 C CA . ILE A 1 92 ? -10.656 -3.481 11.437 1.00 96.00 92 ILE A CA 1
ATOM 735 C C . ILE A 1 92 ? -9.282 -4.067 11.713 1.00 96.00 92 ILE A C 1
ATOM 737 O O . ILE A 1 92 ? -8.645 -3.717 12.704 1.00 96.00 92 ILE A O 1
ATOM 741 N N . ILE A 1 93 ? -8.825 -4.920 10.797 1.00 96.44 93 ILE A N 1
ATOM 742 C CA . ILE A 1 93 ? -7.438 -5.362 10.708 1.00 96.44 93 ILE A CA 1
ATOM 743 C C . ILE A 1 93 ? -6.759 -4.654 9.536 1.00 96.44 93 ILE A C 1
ATOM 745 O O . ILE A 1 93 ? -7.255 -4.678 8.412 1.00 96.44 93 ILE A O 1
ATOM 749 N N . TYR A 1 94 ? -5.624 -4.018 9.807 1.00 98.00 94 TYR A N 1
ATOM 750 C CA . TYR A 1 94 ? -4.769 -3.401 8.800 1.00 98.00 94 TYR A CA 1
ATOM 751 C C . TYR A 1 94 ? -3.691 -4.401 8.405 1.00 98.00 94 TYR A C 1
ATOM 753 O O . TYR A 1 94 ? -2.924 -4.849 9.256 1.00 98.00 94 TYR A O 1
ATOM 761 N N . ILE A 1 95 ? -3.631 -4.758 7.125 1.00 97.56 95 ILE A N 1
ATOM 762 C CA . ILE A 1 95 ? -2.636 -5.704 6.623 1.00 97.56 95 ILE A CA 1
ATOM 763 C C . ILE A 1 95 ? -1.635 -4.956 5.754 1.00 97.56 95 ILE A C 1
ATOM 765 O O . ILE A 1 95 ? -2.026 -4.268 4.813 1.00 97.56 95 ILE A O 1
ATOM 769 N N . ILE A 1 96 ? -0.349 -5.075 6.080 1.00 98.00 96 ILE A N 1
ATOM 770 C CA . ILE A 1 96 ? 0.728 -4.378 5.375 1.00 98.00 96 ILE A CA 1
ATOM 771 C C . ILE A 1 96 ? 1.743 -5.408 4.893 1.00 98.00 96 ILE A C 1
ATOM 773 O O . ILE A 1 96 ? 2.329 -6.139 5.692 1.00 98.00 96 ILE A O 1
ATOM 777 N N . TRP A 1 97 ? 1.952 -5.431 3.576 1.00 96.94 97 TRP A N 1
ATOM 778 C CA . TRP A 1 97 ? 2.985 -6.225 2.918 1.00 96.94 97 TRP A CA 1
ATOM 779 C C . TRP A 1 97 ? 3.655 -5.397 1.816 1.00 96.94 97 TRP A C 1
ATOM 781 O O . TRP A 1 97 ? 3.037 -5.078 0.791 1.00 96.94 97 TRP A O 1
ATOM 791 N N . ALA A 1 98 ? 4.893 -4.983 2.085 1.00 95.88 98 ALA A N 1
ATOM 792 C CA . ALA A 1 98 ? 5.735 -4.194 1.192 1.00 95.88 98 ALA A CA 1
ATOM 793 C C . ALA A 1 98 ? 7.203 -4.247 1.646 1.00 95.88 98 ALA A C 1
ATOM 795 O O . ALA A 1 98 ? 7.495 -4.654 2.772 1.00 95.88 98 ALA A O 1
ATOM 796 N N . GLY A 1 99 ? 8.103 -3.774 0.784 1.00 94.56 99 GLY A N 1
ATOM 797 C CA . GLY A 1 99 ? 9.536 -3.631 1.059 1.00 94.56 99 GLY A CA 1
ATOM 798 C C . GLY A 1 99 ? 10.423 -4.193 -0.049 1.00 94.56 99 GLY A C 1
ATOM 799 O O . GLY A 1 99 ? 11.546 -3.732 -0.211 1.00 94.56 99 GLY A O 1
ATOM 800 N N . ALA A 1 100 ? 9.923 -5.146 -0.843 1.00 92.69 100 ALA A N 1
ATOM 801 C CA . ALA A 1 100 ? 10.667 -5.742 -1.955 1.00 92.69 100 ALA A CA 1
ATOM 802 C C . ALA A 1 100 ? 11.128 -4.678 -2.963 1.00 92.69 100 ALA A C 1
ATOM 804 O O . ALA A 1 100 ? 12.309 -4.592 -3.295 1.00 92.69 100 ALA A O 1
ATOM 805 N N . ASN A 1 101 ? 10.185 -3.833 -3.391 1.00 95.25 101 ASN A N 1
ATOM 806 C CA . ASN A 1 101 ? 10.419 -2.829 -4.422 1.00 95.25 101 ASN A CA 1
ATOM 807 C C . ASN A 1 101 ? 11.439 -1.769 -3.990 1.00 95.25 101 ASN A C 1
ATOM 809 O O . ASN A 1 101 ? 12.169 -1.261 -4.831 1.00 95.25 101 ASN A O 1
ATOM 813 N N . ASP A 1 102 ? 11.535 -1.454 -2.696 1.00 96.25 102 ASP A N 1
ATOM 814 C CA . ASP A 1 102 ? 12.519 -0.503 -2.173 1.00 96.25 102 ASP A CA 1
ATOM 815 C C . ASP A 1 102 ? 13.946 -0.940 -2.522 1.00 96.25 102 ASP A C 1
ATOM 817 O O . ASP A 1 102 ? 14.731 -0.134 -3.019 1.00 96.25 102 ASP A O 1
ATOM 821 N N . TYR A 1 103 ? 14.254 -2.230 -2.355 1.00 93.38 103 TYR A N 1
ATOM 822 C CA . TYR A 1 103 ? 15.551 -2.790 -2.739 1.00 93.38 103 TYR A CA 1
ATOM 823 C C . TYR A 1 103 ? 15.697 -2.954 -4.252 1.00 93.38 103 TYR A C 1
ATOM 825 O O . TYR A 1 103 ? 16.794 -2.758 -4.767 1.00 93.38 103 TYR A O 1
ATOM 833 N N . SER A 1 104 ? 14.618 -3.281 -4.973 1.00 91.50 104 SER A N 1
ATOM 834 C CA . SER A 1 104 ? 14.647 -3.372 -6.440 1.00 91.50 104 SER A CA 1
ATOM 835 C C . SER A 1 104 ? 14.993 -2.033 -7.095 1.00 91.50 104 SER A C 1
ATOM 837 O O . SER A 1 104 ? 15.755 -2.000 -8.056 1.00 91.50 104 SER A O 1
ATOM 839 N N . TYR A 1 105 ? 14.472 -0.926 -6.562 1.00 94.06 105 TYR A N 1
ATOM 840 C CA . TYR A 1 105 ? 14.745 0.421 -7.065 1.00 94.06 105 TYR A CA 1
ATOM 841 C C . TYR A 1 105 ? 16.009 1.045 -6.466 1.00 94.06 105 TYR A C 1
ATOM 843 O O . TYR A 1 105 ? 16.634 1.898 -7.097 1.00 94.06 105 TYR A O 1
ATOM 851 N N . ASN A 1 106 ? 16.399 0.646 -5.254 1.00 94.75 106 ASN A N 1
ATOM 852 C CA . ASN A 1 106 ? 17.613 1.125 -4.609 1.00 94.75 106 ASN A CA 1
ATOM 853 C C . ASN A 1 106 ? 18.287 0.033 -3.763 1.00 94.75 106 ASN A C 1
ATOM 855 O O . ASN A 1 106 ? 18.077 -0.082 -2.553 1.00 94.75 106 ASN A O 1
ATOM 859 N N . ILE A 1 107 ? 19.199 -0.704 -4.400 1.00 91.88 107 ILE A N 1
ATOM 860 C CA . ILE A 1 107 ? 19.969 -1.795 -3.782 1.00 91.88 107 ILE A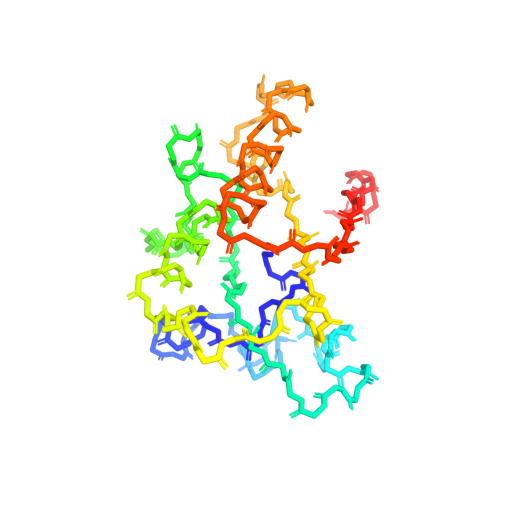 CA 1
ATOM 861 C C . ILE A 1 107 ? 20.890 -1.349 -2.633 1.00 91.88 107 ILE A C 1
ATOM 863 O O . ILE A 1 107 ? 21.384 -2.190 -1.886 1.00 91.88 107 ILE A O 1
ATOM 867 N N . SER A 1 108 ? 21.151 -0.044 -2.490 1.00 95.38 108 SER A N 1
ATOM 868 C CA . SER A 1 108 ? 22.019 0.495 -1.432 1.00 95.38 108 SER A CA 1
ATOM 869 C C . SER A 1 108 ? 21.291 0.728 -0.105 1.00 95.38 108 SER A C 1
ATOM 871 O O . SER A 1 108 ? 21.927 1.047 0.903 1.00 95.38 108 SER A O 1
ATOM 873 N N . LEU A 1 109 ? 19.961 0.581 -0.081 1.00 95.88 109 LEU A N 1
ATOM 874 C CA . LEU A 1 109 ? 19.184 0.763 1.136 1.00 95.88 109 LEU A CA 1
ATOM 875 C C . LEU A 1 109 ? 19.526 -0.290 2.187 1.00 95.88 109 LEU A C 1
ATOM 877 O O . LEU A 1 109 ? 19.549 -1.492 1.934 1.00 95.88 109 LEU A O 1
ATOM 881 N N . SER A 1 110 ? 19.711 0.178 3.419 1.00 96.12 110 SER A N 1
ATOM 882 C CA . SER A 1 110 ? 19.820 -0.710 4.570 1.00 96.12 110 SER A CA 1
ATOM 883 C C . SER A 1 110 ? 18.443 -1.220 5.002 1.00 96.12 110 SER A C 1
ATOM 885 O O . SER A 1 110 ? 17.437 -0.510 4.894 1.00 96.12 110 SER A O 1
ATOM 887 N N . ALA A 1 111 ? 18.407 -2.418 5.588 1.00 94.81 111 ALA A N 1
ATOM 888 C CA . ALA A 1 111 ? 17.164 -2.982 6.107 1.00 94.81 111 ALA A CA 1
ATOM 889 C C . ALA A 1 111 ? 16.508 -2.115 7.187 1.00 94.81 111 ALA A C 1
ATOM 891 O O . ALA A 1 111 ? 15.285 -1.980 7.220 1.00 94.81 111 ALA A O 1
ATOM 892 N N . SER A 1 112 ? 17.308 -1.465 8.034 1.00 97.19 112 SER A N 1
ATOM 893 C CA . SER A 1 112 ? 16.789 -0.561 9.060 1.00 97.19 112 SER A CA 1
ATOM 894 C C . SER A 1 112 ? 16.101 0.667 8.457 1.00 97.19 112 SER A C 1
ATOM 896 O O . SER A 1 112 ? 15.109 1.131 9.019 1.00 97.19 112 SER A O 1
ATOM 898 N N . THR A 1 113 ? 16.552 1.162 7.299 1.00 98.12 113 THR A N 1
ATOM 899 C CA . THR A 1 113 ? 15.905 2.275 6.588 1.00 98.12 113 THR A CA 1
ATOM 900 C C . THR A 1 113 ? 14.502 1.896 6.108 1.00 98.12 113 THR A C 1
ATOM 902 O O . THR A 1 113 ? 13.545 2.624 6.383 1.00 98.12 113 THR A O 1
ATOM 905 N N . VAL A 1 114 ? 14.361 0.743 5.447 1.00 97.00 114 VAL A N 1
ATOM 906 C CA . VAL A 1 114 ? 13.068 0.256 4.925 1.00 97.00 114 VAL A CA 1
ATOM 907 C C . VAL A 1 114 ? 12.104 -0.058 6.074 1.00 97.00 114 VAL A C 1
ATOM 909 O O . VAL A 1 114 ? 10.957 0.393 6.074 1.00 97.00 114 VAL A O 1
ATOM 912 N N . VAL A 1 115 ? 12.584 -0.736 7.124 1.00 97.00 115 VAL A N 1
ATOM 913 C CA . VAL A 1 115 ? 11.788 -1.017 8.333 1.00 97.00 115 VAL A CA 1
ATOM 914 C C . VAL A 1 115 ? 11.329 0.276 9.009 1.00 97.00 115 VAL A C 1
ATOM 916 O O . VAL A 1 115 ? 10.164 0.386 9.390 1.00 97.00 115 VAL A O 1
ATOM 919 N N . LYS A 1 116 ? 12.197 1.289 9.120 1.00 98.38 116 LYS A N 1
ATOM 920 C CA . LYS A 1 116 ? 11.824 2.592 9.689 1.00 98.38 116 LYS A CA 1
ATOM 921 C C . LYS A 1 116 ? 10.732 3.281 8.868 1.00 98.38 116 LYS A C 1
ATOM 923 O O . LYS A 1 116 ? 9.822 3.866 9.451 1.00 98.38 116 LYS A O 1
ATOM 928 N N . SER A 1 117 ? 10.787 3.193 7.540 1.00 98.25 117 SER A N 1
ATOM 929 C CA . SER A 1 117 ? 9.742 3.732 6.662 1.00 98.25 117 SER A CA 1
ATOM 930 C C . SER A 1 117 ? 8.387 3.044 6.890 1.00 98.25 117 SER A C 1
ATOM 932 O O . SER A 1 117 ? 7.378 3.730 7.080 1.00 98.25 117 SER A O 1
ATOM 934 N N . LEU A 1 118 ? 8.362 1.710 7.004 1.00 97.44 118 LEU A N 1
ATOM 935 C CA . LEU A 1 118 ? 7.148 0.964 7.365 1.00 97.44 118 LEU A CA 1
ATOM 936 C C . LEU A 1 118 ? 6.612 1.348 8.746 1.00 97.44 118 LEU A C 1
ATOM 938 O O . LEU A 1 118 ? 5.417 1.607 8.883 1.00 97.44 118 LEU A O 1
ATOM 942 N N . ILE A 1 119 ? 7.482 1.431 9.759 1.00 98.12 119 ILE A N 1
ATOM 943 C CA . ILE A 1 119 ? 7.100 1.836 11.121 1.00 98.12 119 ILE A CA 1
ATOM 944 C C . ILE A 1 119 ? 6.483 3.234 11.117 1.00 98.12 119 ILE A C 1
ATOM 946 O O . ILE A 1 119 ? 5.470 3.451 11.777 1.00 98.12 119 ILE A O 1
ATOM 950 N N . ASN A 1 120 ? 7.034 4.173 10.343 1.00 98.50 120 ASN A N 1
ATOM 951 C CA . ASN A 1 120 ? 6.426 5.490 10.195 1.00 98.50 120 ASN A CA 1
ATOM 952 C C . ASN A 1 120 ? 4.996 5.362 9.650 1.00 98.50 120 ASN A C 1
ATOM 954 O O . ASN A 1 120 ? 4.073 5.929 10.233 1.00 98.50 120 ASN A O 1
ATOM 958 N N . GLY A 1 121 ? 4.786 4.614 8.559 1.00 98.25 121 GLY A N 1
ATOM 959 C CA . GLY A 1 121 ? 3.448 4.354 8.006 1.00 98.25 121 GLY A CA 1
ATOM 960 C C . GLY A 1 121 ? 2.484 3.752 9.034 1.00 98.25 121 GLY A C 1
ATOM 961 O O . GLY A 1 121 ? 1.365 4.231 9.194 1.00 98.25 121 GLY A O 1
ATOM 962 N N . ILE A 1 122 ? 2.935 2.761 9.802 1.00 98.31 122 ILE A N 1
ATOM 963 C CA . ILE A 1 122 ? 2.147 2.160 10.886 1.00 98.31 122 ILE A CA 1
ATOM 964 C C . ILE A 1 122 ? 1.787 3.208 11.949 1.00 98.31 122 ILE A C 1
ATOM 966 O O . ILE A 1 122 ? 0.634 3.275 12.371 1.00 98.31 122 ILE A O 1
ATOM 970 N N . ASN A 1 123 ? 2.725 4.077 12.333 1.00 98.62 123 ASN A N 1
ATOM 971 C CA . ASN A 1 123 ? 2.465 5.154 13.289 1.00 98.62 123 ASN A CA 1
ATOM 972 C C . ASN A 1 123 ? 1.393 6.137 12.789 1.00 98.62 123 ASN A C 1
ATOM 974 O O . ASN A 1 123 ? 0.579 6.593 13.589 1.00 98.62 123 ASN A O 1
ATOM 978 N N . ASP A 1 124 ? 1.318 6.415 11.484 1.00 98.44 124 ASP A N 1
ATOM 979 C CA . ASP A 1 124 ? 0.250 7.253 10.919 1.00 98.44 124 ASP A CA 1
ATOM 980 C C . ASP A 1 124 ? -1.140 6.628 11.069 1.00 98.44 124 ASP A C 1
ATOM 982 O O . ASP A 1 124 ? -2.120 7.360 11.229 1.00 98.44 124 ASP A O 1
ATOM 986 N N . LEU A 1 125 ? -1.228 5.296 10.997 1.00 98.38 125 LEU A N 1
ATOM 987 C CA . LEU A 1 125 ? -2.461 4.548 11.243 1.00 98.38 125 LEU A CA 1
ATOM 988 C C . LEU A 1 125 ? -2.782 4.500 12.742 1.00 98.38 125 LEU A C 1
ATOM 990 O O . LEU A 1 125 ? -3.934 4.670 13.136 1.00 98.38 125 LEU A O 1
ATOM 994 N N . ILE A 1 126 ? -1.780 4.322 13.603 1.00 98.38 126 ILE A N 1
ATOM 995 C CA . ILE A 1 126 ? -1.975 4.355 15.061 1.00 98.38 126 ILE A CA 1
ATOM 996 C C . ILE A 1 126 ? -2.533 5.718 15.498 1.00 98.38 126 ILE A C 1
ATOM 998 O O . ILE A 1 126 ? -3.463 5.766 16.300 1.00 98.38 126 ILE A O 1
ATOM 1002 N N . GLN A 1 127 ? -2.037 6.822 14.927 1.00 97.44 127 GLN A N 1
ATOM 1003 C CA . GLN A 1 127 ? -2.489 8.184 15.249 1.00 97.44 127 GLN A CA 1
ATOM 1004 C C . GLN A 1 127 ? -3.982 8.427 14.998 1.00 97.44 127 GLN A C 1
ATOM 1006 O O . GLN A 1 127 ? -4.584 9.247 15.685 1.00 97.44 127 GLN A O 1
ATOM 1011 N N . ILE A 1 128 ? -4.586 7.730 14.033 1.00 96.25 128 ILE A N 1
ATOM 1012 C CA . ILE A 1 128 ? -6.027 7.834 13.752 1.00 96.25 128 ILE A CA 1
ATOM 1013 C C . ILE A 1 128 ? -6.860 6.827 14.555 1.00 96.25 128 ILE A C 1
ATOM 1015 O O . ILE A 1 128 ? -8.081 6.865 14.472 1.00 96.25 128 ILE A O 1
ATOM 1019 N N . GLY A 1 129 ? -6.227 5.943 15.334 1.00 96.88 129 GLY A N 1
ATOM 1020 C CA . GLY A 1 129 ? -6.899 4.984 16.212 1.00 96.88 129 GLY A CA 1
ATOM 1021 C C . GLY A 1 129 ? -6.843 3.522 15.766 1.00 96.88 129 GLY A C 1
ATOM 1022 O O . GLY A 1 129 ? -7.502 2.693 16.395 1.00 96.88 129 GLY A O 1
ATOM 1023 N N . ALA A 1 130 ? -6.076 3.176 14.724 1.00 97.94 130 ALA A N 1
ATOM 1024 C CA . ALA A 1 130 ? -5.889 1.785 14.303 1.00 97.94 130 ALA A CA 1
ATOM 1025 C C . ALA A 1 130 ? -5.235 0.933 15.406 1.00 97.94 130 ALA A C 1
ATOM 1027 O O . ALA A 1 130 ? -4.310 1.382 16.083 1.00 97.94 130 ALA A O 1
ATOM 1028 N N . LYS A 1 131 ? -5.710 -0.310 15.573 1.00 97.69 131 LYS A N 1
ATOM 1029 C CA . LYS A 1 131 ? -5.313 -1.188 16.695 1.00 97.69 131 LYS A CA 1
ATOM 1030 C C . LYS A 1 131 ? -4.796 -2.554 16.276 1.00 97.69 131 LYS A C 1
ATOM 1032 O O . LYS A 1 131 ? -3.890 -3.082 16.911 1.00 97.69 131 LYS A O 1
ATOM 1037 N N . HIS A 1 132 ? -5.392 -3.147 15.245 1.00 98.38 132 HIS A N 1
ATOM 1038 C CA . HIS A 1 132 ? -5.081 -4.510 14.835 1.00 98.38 132 HIS A CA 1
ATOM 1039 C C . HIS A 1 132 ? -4.285 -4.482 13.541 1.00 98.38 132 HIS A C 1
ATOM 1041 O O . HIS A 1 132 ? -4.752 -3.955 12.532 1.00 98.38 132 HIS A O 1
ATOM 1047 N N . PHE A 1 133 ? -3.092 -5.061 13.579 1.00 98.38 133 PHE A N 1
ATOM 1048 C CA . PHE A 1 133 ? -2.170 -5.074 12.456 1.00 98.38 133 PHE A CA 1
ATOM 1049 C C . PHE A 1 133 ? -1.720 -6.500 12.164 1.00 98.38 133 PHE A C 1
ATOM 1051 O O . PHE A 1 133 ? -1.398 -7.255 13.081 1.00 98.38 133 PHE A O 1
ATOM 1058 N N . LEU A 1 134 ? -1.653 -6.840 10.881 1.00 96.94 134 LEU A N 1
ATOM 1059 C CA . LEU A 1 134 ? -0.912 -7.985 10.371 1.00 96.94 134 LEU A CA 1
ATOM 1060 C C . LEU A 1 134 ? 0.195 -7.444 9.469 1.00 96.94 134 LEU A C 1
ATOM 1062 O O . LEU A 1 134 ? -0.077 -6.879 8.411 1.00 96.94 134 LEU A O 1
ATOM 1066 N N . ILE A 1 135 ? 1.441 -7.595 9.902 1.00 96.88 135 ILE A N 1
ATOM 1067 C CA . ILE A 1 135 ? 2.606 -7.159 9.133 1.00 96.88 135 ILE A CA 1
ATOM 1068 C C . ILE A 1 135 ? 3.253 -8.401 8.535 1.00 96.88 135 ILE A C 1
ATOM 1070 O O . ILE A 1 135 ? 3.701 -9.283 9.268 1.00 96.88 135 ILE A O 1
ATOM 1074 N N . VAL A 1 136 ? 3.260 -8.490 7.209 1.00 95.12 136 VAL A N 1
ATOM 1075 C CA . VAL A 1 136 ? 3.829 -9.633 6.493 1.00 95.12 136 VAL A CA 1
ATOM 1076 C C . VAL A 1 136 ? 5.292 -9.341 6.196 1.00 95.12 136 VAL A C 1
ATOM 1078 O O . VAL A 1 136 ? 5.628 -8.281 5.667 1.00 95.12 136 VAL A O 1
ATOM 1081 N N . ASN A 1 137 ? 6.166 -10.277 6.565 1.00 90.62 137 ASN A N 1
ATOM 1082 C CA . ASN A 1 137 ? 7.598 -10.116 6.359 1.00 90.62 137 ASN A CA 1
ATOM 1083 C C . ASN A 1 137 ? 7.961 -10.195 4.868 1.00 90.62 137 ASN A C 1
ATOM 1085 O O . ASN A 1 137 ? 7.280 -10.844 4.070 1.00 90.62 137 ASN A O 1
ATOM 1089 N N . GLN A 1 138 ? 9.073 -9.563 4.507 1.00 86.06 138 GLN A N 1
ATOM 1090 C CA . GLN A 1 138 ? 9.655 -9.696 3.181 1.00 86.06 138 GLN A CA 1
ATOM 1091 C C . GLN A 1 138 ? 10.122 -11.143 2.973 1.00 86.06 138 GLN A C 1
ATOM 1093 O O . GLN A 1 138 ? 10.805 -11.712 3.828 1.00 86.06 138 GLN A O 1
ATOM 1098 N N . LEU A 1 139 ? 9.759 -11.741 1.837 1.00 82.44 139 LEU A N 1
ATOM 1099 C CA . LEU A 1 139 ? 10.283 -13.053 1.467 1.00 82.44 139 LEU A CA 1
ATOM 1100 C C . LEU A 1 139 ? 11.790 -12.942 1.176 1.00 82.44 139 LEU A C 1
ATOM 1102 O O . LEU A 1 139 ? 12.220 -11.916 0.637 1.00 82.44 139 LEU A O 1
ATOM 1106 N N . PRO A 1 140 ? 12.596 -13.971 1.503 1.00 82.12 140 PRO A N 1
ATOM 1107 C CA . PRO A 1 140 ? 14.020 -13.978 1.182 1.00 82.12 140 PRO A CA 1
ATOM 1108 C C . PRO A 1 140 ? 14.248 -13.673 -0.301 1.00 82.12 140 PRO A C 1
ATOM 1110 O O . PRO A 1 140 ? 13.636 -14.309 -1.156 1.00 82.12 140 PRO A O 1
ATOM 1113 N N . LEU A 1 141 ? 15.134 -12.723 -0.617 1.00 72.69 141 LEU A N 1
ATOM 1114 C CA . LEU A 1 141 ? 15.400 -12.335 -2.010 1.00 72.69 141 LEU A CA 1
ATOM 1115 C C . LEU A 1 141 ? 15.914 -13.514 -2.848 1.00 72.69 141 LEU A C 1
ATOM 1117 O O . LEU A 1 141 ? 15.617 -13.598 -4.030 1.00 72.69 141 LEU A O 1
ATOM 1121 N N . GLN A 1 142 ? 16.605 -14.468 -2.219 1.00 79.19 142 GLN A N 1
ATOM 1122 C CA . GLN A 1 142 ? 17.097 -15.689 -2.862 1.00 79.19 142 GLN A CA 1
ATOM 1123 C C . GLN A 1 142 ? 15.976 -16.638 -3.314 1.00 79.19 142 GLN A C 1
ATOM 1125 O O . GLN A 1 142 ? 16.244 -17.586 -4.044 1.00 79.19 142 GLN A O 1
ATOM 1130 N N . ALA A 1 143 ? 14.741 -16.430 -2.848 1.00 76.69 143 ALA A N 1
ATOM 1131 C CA . ALA A 1 143 ? 13.580 -17.205 -3.274 1.00 76.69 143 ALA A CA 1
ATOM 1132 C C . ALA A 1 143 ? 12.936 -16.657 -4.561 1.00 76.69 143 ALA A C 1
ATOM 1134 O O . ALA A 1 143 ? 12.021 -17.289 -5.088 1.00 76.69 143 ALA A O 1
ATOM 1135 N N . TYR A 1 144 ? 13.386 -15.498 -5.051 1.00 70.56 144 TYR A N 1
ATOM 1136 C CA . TYR A 1 144 ? 12.957 -14.944 -6.330 1.00 70.56 144 TYR A CA 1
ATOM 1137 C C . TYR A 1 144 ? 13.922 -15.402 -7.443 1.00 70.56 144 TYR A C 1
ATOM 1139 O O . TYR A 1 144 ? 15.133 -15.39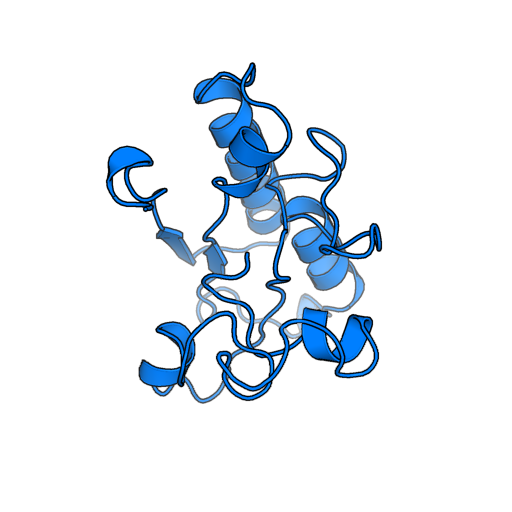6 -7.208 1.00 70.56 144 TYR A O 1
ATOM 1147 N N . PRO A 1 145 ? 13.400 -15.853 -8.601 1.00 68.62 145 PRO A N 1
ATOM 1148 C CA . PRO A 1 145 ? 14.202 -16.335 -9.728 1.00 68.62 145 PRO A CA 1
ATOM 1149 C C . PRO A 1 145 ? 14.983 -15.229 -10.446 1.00 68.62 145 PRO A C 1
ATOM 1151 O O . PRO A 1 145 ? 14.566 -14.050 -10.369 1.00 68.62 145 PRO A O 1
#

Organism: NCBI:txid392033

Radius of gyration: 15.17 Å; chains: 1; bounding box: 40×29×37 Å